Protein AF-F5L714-F1 (afdb_monomer_lite)

Foldseek 3Di:
DPPVVLVVLLVVLVVLLVVLVVLLVCLVPPDDDPVSVVSPVVSVVSNVVSVVSNVCSVPVD

InterPro domains:
  IPR020076 Protein of unknown function DUF2768 [PF10966] (6-60)

Sequence (61 aa):
MDPLTKMLIALLAMITMFIANISILTARKKLKGFFKFLLSVFAYLLLGLSLLMIVVVIFSI

Organism: Caldalkalibacillus thermarum (strain TA2.A1) (NCBI:txid986075)

Radius of gyration: 14.09 Å; chains: 1; bounding box: 34×12×37 Å

Structure (mmCIF, N/CA/C/O backbone):
data_AF-F5L714-F1
#
_entry.id   AF-F5L714-F1
#
loop_
_atom_site.group_PDB
_atom_site.id
_atom_site.type_symbol
_atom_site.label_atom_id
_atom_site.label_alt_id
_atom_site.label_comp_id
_atom_site.label_asym_id
_atom_site.label_entity_id
_atom_site.label_seq_id
_atom_site.pdbx_PDB_ins_code
_atom_site.Cartn_x
_atom_site.Cartn_y
_atom_site.Cartn_z
_atom_site.occupancy
_atom_site.B_iso_or_equiv
_atom_site.auth_seq_id
_atom_site.auth_comp_id
_atom_site.auth_asym_id
_atom_site.auth_atom_id
_atom_site.pdbx_PDB_model_num
ATOM 1 N N . MET A 1 1 ? 8.150 1.358 -20.386 1.00 62.84 1 MET A N 1
ATOM 2 C CA . MET A 1 1 ? 8.275 2.428 -19.360 1.00 62.84 1 MET A CA 1
ATOM 3 C C . MET A 1 1 ? 9.714 2.485 -18.895 1.00 62.84 1 MET A C 1
ATOM 5 O O . MET A 1 1 ? 10.291 1.418 -18.709 1.00 62.84 1 MET A O 1
ATOM 9 N N . ASP A 1 2 ? 10.272 3.672 -18.670 1.00 82.56 2 ASP A N 1
ATOM 10 C CA . ASP A 1 2 ? 11.618 3.781 -18.108 1.00 82.56 2 ASP A CA 1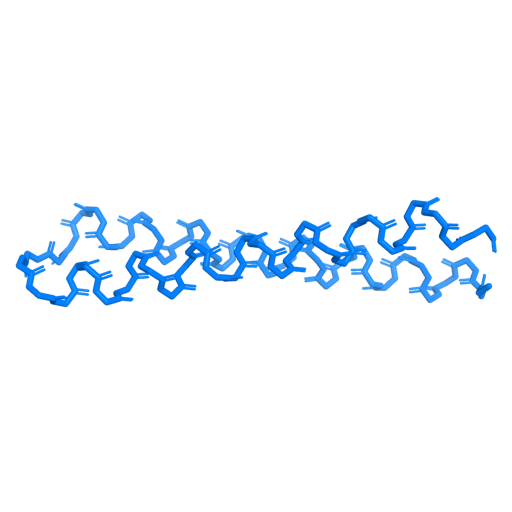
ATOM 11 C C . ASP A 1 2 ? 11.706 3.080 -16.736 1.00 82.56 2 ASP A C 1
ATOM 13 O O . ASP A 1 2 ? 10.752 3.147 -15.947 1.00 82.56 2 ASP A O 1
ATOM 17 N N . PRO A 1 3 ? 12.835 2.417 -16.415 1.00 81.56 3 PRO A N 1
ATOM 18 C CA . PRO A 1 3 ? 13.032 1.734 -15.132 1.00 81.56 3 PRO A CA 1
ATOM 19 C C . PRO A 1 3 ? 12.788 2.651 -13.927 1.00 81.56 3 PRO A C 1
ATOM 21 O O . PRO A 1 3 ? 12.221 2.23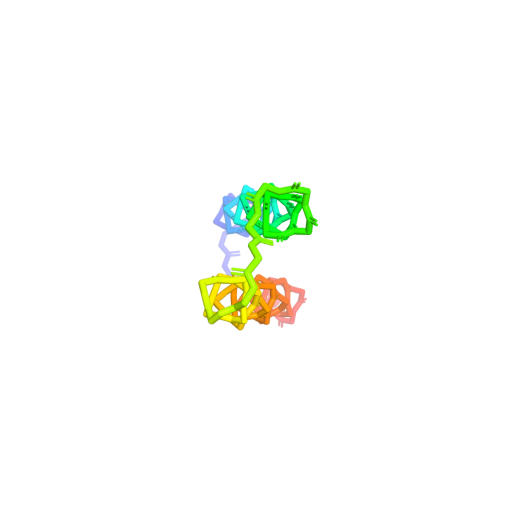2 -12.918 1.00 81.56 3 PRO A O 1
ATOM 24 N N . LEU A 1 4 ? 13.149 3.930 -14.070 1.00 85.69 4 LEU A N 1
ATOM 25 C CA . LEU A 1 4 ? 12.934 4.966 -13.064 1.00 85.69 4 LEU A CA 1
ATOM 26 C C . LEU A 1 4 ? 11.441 5.171 -12.761 1.00 85.69 4 LEU A C 1
ATOM 28 O O . LEU A 1 4 ? 11.043 5.260 -11.601 1.00 85.69 4 LEU A O 1
ATOM 32 N N . THR A 1 5 ? 10.596 5.193 -13.792 1.00 84.56 5 THR A N 1
ATOM 33 C CA . THR A 1 5 ? 9.150 5.398 -13.653 1.00 84.56 5 THR A CA 1
ATOM 34 C C . THR A 1 5 ? 8.479 4.197 -12.994 1.00 84.56 5 THR A C 1
ATOM 36 O O . THR A 1 5 ? 7.640 4.379 -12.114 1.00 84.56 5 THR A O 1
ATOM 39 N N . LYS A 1 6 ? 8.885 2.967 -13.339 1.00 80.12 6 LYS A N 1
ATOM 40 C CA . LYS A 1 6 ? 8.387 1.749 -12.672 1.00 80.12 6 LYS A CA 1
ATOM 41 C C . LYS A 1 6 ? 8.740 1.740 -11.182 1.00 80.12 6 LYS A C 1
ATOM 43 O O . LYS A 1 6 ? 7.891 1.422 -10.353 1.00 80.12 6 LYS A O 1
ATOM 48 N N . MET A 1 7 ? 9.963 2.154 -10.842 1.00 87.62 7 MET A N 1
ATOM 49 C CA . MET A 1 7 ? 10.418 2.261 -9.455 1.00 87.62 7 MET A CA 1
ATOM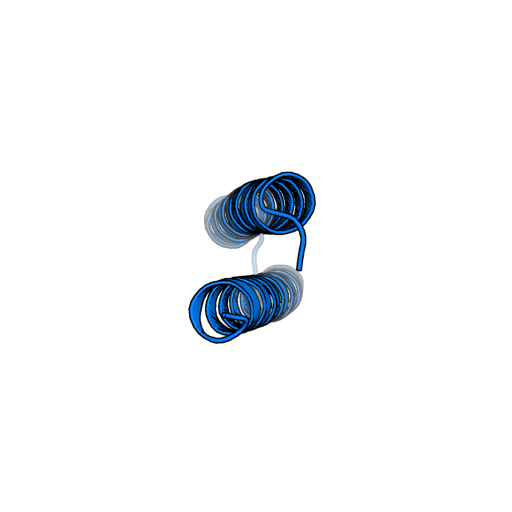 50 C C . MET A 1 7 ? 9.622 3.309 -8.665 1.00 87.62 7 MET A C 1
ATOM 52 O O . MET A 1 7 ? 9.205 3.040 -7.541 1.00 87.62 7 MET A O 1
ATOM 56 N N . LEU A 1 8 ? 9.357 4.481 -9.251 1.00 88.06 8 LEU A N 1
ATOM 57 C CA . LEU A 1 8 ? 8.556 5.529 -8.609 1.00 88.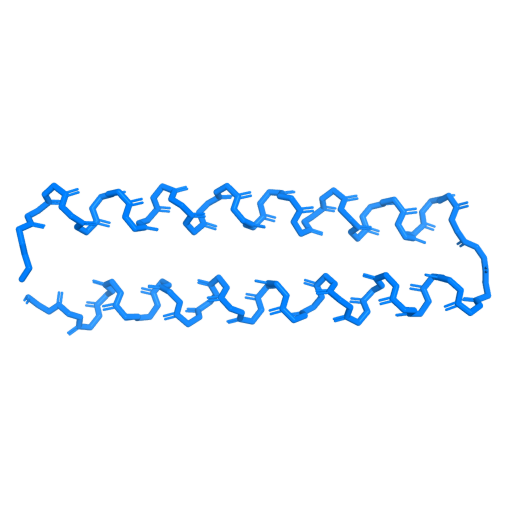06 8 LEU A CA 1
ATOM 58 C C . LEU A 1 8 ? 7.100 5.098 -8.387 1.00 88.06 8 LEU A C 1
ATOM 60 O O . LEU A 1 8 ? 6.544 5.365 -7.323 1.00 88.06 8 LEU A O 1
ATOM 64 N N . ILE A 1 9 ? 6.493 4.393 -9.346 1.00 86.06 9 ILE A N 1
ATOM 65 C CA . ILE A 1 9 ? 5.131 3.860 -9.196 1.00 86.06 9 ILE A CA 1
ATOM 66 C C . ILE A 1 9 ? 5.094 2.792 -8.097 1.00 86.06 9 ILE A C 1
ATOM 68 O O . ILE A 1 9 ? 4.189 2.807 -7.266 1.00 86.06 9 ILE A O 1
ATOM 72 N N . ALA A 1 10 ? 6.095 1.909 -8.031 1.00 84.62 10 ALA A N 1
ATOM 73 C CA . ALA A 1 10 ? 6.211 0.927 -6.954 1.00 84.62 10 ALA A CA 1
ATOM 74 C C . ALA A 1 10 ? 6.393 1.596 -5.579 1.00 84.62 10 ALA A C 1
ATOM 76 O O . ALA A 1 10 ? 5.784 1.173 -4.596 1.00 84.62 10 ALA A O 1
ATOM 77 N N . LEU A 1 11 ? 7.175 2.676 -5.506 1.00 88.25 11 LEU A N 1
ATOM 78 C CA . LEU A 1 11 ? 7.346 3.463 -4.284 1.00 88.25 11 LEU A CA 1
ATOM 79 C C . LEU A 1 11 ? 6.024 4.105 -3.833 1.00 88.25 11 LEU A C 1
ATOM 81 O O . LEU A 1 11 ? 5.651 4.001 -2.664 1.00 88.25 11 LEU A O 1
ATOM 85 N N . LEU A 1 12 ? 5.279 4.707 -4.762 1.00 87.44 12 LEU A N 1
ATOM 86 C CA . LEU A 1 12 ? 3.940 5.252 -4.515 1.00 87.44 12 LEU A CA 1
ATOM 87 C C . LEU A 1 12 ? 2.951 4.169 -4.060 1.00 87.44 12 LEU A C 1
ATOM 89 O O . LEU A 1 12 ? 2.171 4.406 -3.133 1.00 87.44 12 LEU A O 1
ATOM 93 N N . ALA A 1 13 ? 3.011 2.975 -4.654 1.00 86.38 13 ALA A N 1
ATOM 94 C CA . ALA A 1 13 ? 2.188 1.833 -4.266 1.00 86.38 13 ALA A CA 1
ATOM 95 C C . ALA A 1 13 ? 2.488 1.372 -2.829 1.00 86.38 13 ALA A C 1
ATOM 97 O O . ALA A 1 13 ? 1.563 1.125 -2.056 1.00 86.38 13 ALA A O 1
ATOM 98 N N . MET A 1 14 ? 3.763 1.324 -2.431 1.00 87.75 14 MET A N 1
ATOM 99 C CA . MET A 1 14 ? 4.157 0.975 -1.060 1.00 87.75 14 MET A CA 1
ATOM 100 C C . MET A 1 14 ? 3.678 2.011 -0.036 1.00 87.75 14 MET A C 1
ATOM 102 O O . MET A 1 14 ? 3.147 1.644 1.013 1.00 87.75 14 MET A O 1
ATOM 106 N N . ILE A 1 15 ? 3.804 3.305 -0.344 1.00 89.69 15 ILE A N 1
ATOM 107 C CA . ILE A 1 15 ? 3.344 4.387 0.541 1.00 89.69 15 ILE A CA 1
ATOM 108 C C . ILE A 1 15 ? 1.822 4.339 0.712 1.00 89.69 15 ILE A C 1
ATOM 110 O O . ILE A 1 15 ? 1.314 4.426 1.832 1.00 89.69 15 ILE A O 1
ATOM 114 N N . THR A 1 16 ? 1.079 4.151 -0.379 1.00 86.88 16 THR A N 1
ATOM 115 C CA . THR A 1 16 ? -0.387 4.024 -0.323 1.00 86.88 16 THR A CA 1
ATOM 116 C C . THR A 1 16 ? -0.826 2.801 0.479 1.00 86.88 16 THR A C 1
ATOM 118 O O . THR A 1 16 ? -1.760 2.901 1.277 1.00 86.88 16 THR A O 1
ATOM 121 N N . MET A 1 17 ? -0.118 1.675 0.363 1.00 87.50 17 MET A N 1
ATOM 122 C CA . MET A 1 17 ? -0.385 0.470 1.153 1.00 87.50 17 MET A CA 1
ATOM 123 C C . MET A 1 17 ? -0.117 0.684 2.653 1.00 87.50 17 MET A C 1
ATOM 125 O O . MET A 1 17 ? -0.878 0.219 3.505 1.00 87.50 17 MET A O 1
ATOM 129 N N . PHE A 1 18 ? 0.930 1.440 2.991 1.00 89.62 18 PHE A N 1
ATOM 130 C CA . PHE A 1 18 ? 1.247 1.805 4.371 1.00 89.62 18 PHE A CA 1
ATOM 131 C C . PHE A 1 18 ? 0.154 2.681 5.000 1.00 89.62 18 PHE A C 1
ATOM 133 O O . PHE A 1 18 ? -0.310 2.398 6.108 1.00 89.62 18 PHE A O 1
ATOM 140 N N . ILE A 1 19 ? -0.325 3.693 4.269 1.00 87.94 19 ILE A N 1
ATOM 141 C CA . ILE A 1 19 ? -1.432 4.556 4.707 1.00 87.94 19 ILE A CA 1
ATOM 142 C C . ILE A 1 19 ? -2.707 3.729 4.897 1.00 87.94 19 ILE A C 1
ATOM 144 O O . ILE A 1 19 ? -3.366 3.855 5.929 1.00 87.94 19 ILE A O 1
ATOM 148 N N . ALA A 1 20 ? -3.018 2.828 3.961 1.00 86.75 20 ALA A N 1
ATOM 149 C CA . ALA A 1 20 ? -4.177 1.948 4.067 1.00 86.75 20 ALA A CA 1
ATOM 150 C C . ALA A 1 20 ? -4.114 1.069 5.328 1.00 86.75 20 ALA A C 1
ATOM 152 O O . ALA A 1 20 ? -5.097 0.964 6.065 1.00 86.75 20 ALA A O 1
ATOM 153 N N . ASN A 1 21 ? -2.945 0.503 5.640 1.00 85.88 21 ASN A N 1
ATOM 154 C CA . ASN A 1 21 ? -2.747 -0.283 6.856 1.00 85.88 21 ASN A CA 1
ATOM 155 C C . ASN A 1 21 ? -2.922 0.554 8.134 1.00 85.88 21 ASN A C 1
ATOM 157 O O . ASN A 1 21 ? -3.575 0.090 9.071 1.00 85.88 21 ASN A O 1
ATOM 161 N N . ILE A 1 22 ? -2.418 1.795 8.180 1.00 87.00 22 ILE A N 1
ATOM 162 C CA . ILE A 1 22 ? -2.650 2.714 9.312 1.00 87.00 22 ILE A CA 1
ATOM 163 C C . ILE A 1 22 ? -4.141 3.034 9.460 1.00 87.00 22 ILE A C 1
ATOM 165 O O . ILE A 1 22 ? -4.668 3.022 10.580 1.00 87.00 22 ILE A O 1
ATOM 169 N N . SER A 1 23 ? -4.839 3.287 8.352 1.00 82.12 23 SER A N 1
ATOM 170 C CA . SER A 1 23 ? -6.280 3.534 8.346 1.00 82.12 23 SER A CA 1
ATOM 171 C C . SER A 1 23 ? -7.055 2.330 8.884 1.00 82.12 23 SER A C 1
ATOM 173 O O . SER A 1 23 ? -7.908 2.510 9.752 1.00 82.12 23 SER A O 1
ATOM 175 N N . ILE A 1 24 ? -6.719 1.099 8.479 1.00 84.12 24 ILE A N 1
ATOM 176 C CA . ILE A 1 24 ? -7.342 -0.126 9.015 1.00 84.12 24 ILE A CA 1
ATOM 177 C C . ILE A 1 24 ? -7.038 -0.287 10.503 1.00 84.12 24 ILE A C 1
ATOM 179 O O . ILE A 1 24 ? -7.939 -0.582 11.291 1.00 84.12 24 ILE A O 1
ATOM 183 N N . LEU A 1 25 ? -5.788 -0.080 10.921 1.00 84.38 25 LEU A N 1
ATOM 184 C CA . LEU A 1 25 ? -5.399 -0.211 12.324 1.00 84.38 25 LEU A CA 1
ATOM 185 C C . LEU A 1 25 ? -6.173 0.783 13.205 1.00 84.38 25 LEU A C 1
ATOM 187 O O . LEU A 1 25 ? -6.675 0.419 14.272 1.00 84.38 25 LEU A O 1
ATOM 191 N N . THR A 1 26 ? -6.328 2.018 12.722 1.00 80.69 26 THR A N 1
ATOM 192 C CA . THR A 1 26 ? -7.089 3.084 13.384 1.00 80.69 26 THR A CA 1
ATOM 193 C C . THR A 1 26 ? -8.584 2.770 13.406 1.00 80.69 26 THR A C 1
ATOM 195 O O . THR A 1 26 ? -9.212 2.881 14.460 1.00 80.69 26 THR A O 1
ATOM 198 N N . ALA A 1 27 ? -9.146 2.288 12.293 1.00 80.19 27 ALA A N 1
ATOM 199 C CA . ALA A 1 27 ? -10.530 1.827 12.215 1.00 80.19 27 ALA A CA 1
ATOM 200 C C . ALA A 1 27 ? -10.811 0.695 13.211 1.00 80.19 27 ALA A C 1
ATOM 202 O O . ALA A 1 27 ? -11.856 0.680 13.860 1.00 80.19 27 ALA A O 1
ATOM 203 N N . ARG A 1 28 ? -9.870 -0.243 13.379 1.00 77.56 28 ARG A N 1
ATOM 204 C CA . ARG A 1 28 ? -10.028 -1.378 14.298 1.00 77.56 28 ARG A CA 1
ATOM 205 C C . ARG A 1 28 ? -9.907 -0.979 15.766 1.00 77.56 28 A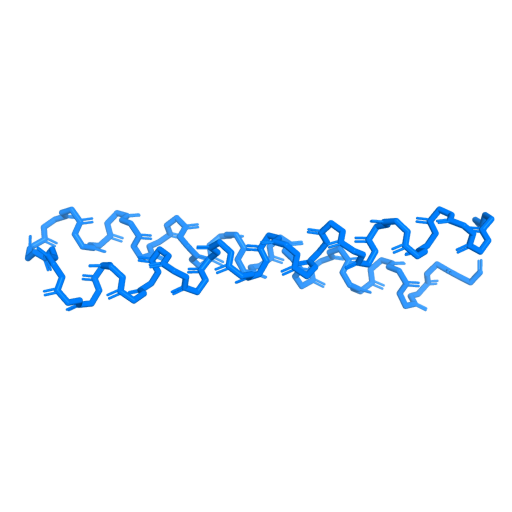RG A C 1
ATOM 207 O O . ARG A 1 28 ? -10.682 -1.500 16.563 1.00 77.56 28 ARG A O 1
ATOM 214 N N . LYS A 1 29 ? -8.962 -0.102 16.126 1.00 74.38 29 LYS A N 1
ATOM 215 C CA . LYS A 1 29 ? -8.668 0.237 17.533 1.00 74.38 29 LYS A CA 1
ATOM 216 C C . LYS A 1 29 ? -9.449 1.433 18.078 1.00 74.38 29 LYS A C 1
ATOM 218 O O . LYS A 1 29 ? -9.792 1.427 19.255 1.00 74.38 29 LYS A O 1
ATOM 223 N N . LYS A 1 30 ? -9.690 2.465 17.266 1.00 64.88 30 LYS A N 1
ATOM 224 C CA . LYS A 1 30 ? -10.151 3.783 17.742 1.00 64.88 30 LYS A CA 1
ATOM 225 C C . LYS A 1 30 ? -11.613 4.091 17.420 1.00 64.88 30 LYS A C 1
ATOM 227 O O . LYS A 1 30 ? -12.203 4.932 18.088 1.00 64.88 30 LYS A O 1
ATOM 232 N N . LEU A 1 31 ? -12.200 3.430 16.421 1.00 69.12 31 LEU A N 1
ATOM 233 C CA . LEU A 1 31 ? -13.538 3.752 15.917 1.00 69.12 31 LEU A CA 1
ATOM 234 C C . LEU A 1 31 ? -14.547 2.644 16.249 1.00 69.12 31 LEU A C 1
ATOM 236 O O . LEU A 1 31 ? -14.257 1.454 16.130 1.00 69.12 31 LEU A O 1
ATOM 240 N N . LYS A 1 32 ? -15.759 3.038 16.657 1.00 72.00 32 LYS A N 1
ATOM 241 C CA . LYS A 1 32 ? -16.903 2.142 16.898 1.00 72.00 32 LYS A CA 1
ATOM 242 C C . LYS A 1 32 ? -18.068 2.533 15.980 1.00 72.00 32 LYS A C 1
ATOM 244 O O . LYS A 1 32 ? -18.241 3.706 15.665 1.00 72.00 32 LYS A O 1
ATOM 249 N N . GLY A 1 33 ? -18.857 1.548 15.551 1.00 78.00 33 GLY A N 1
ATOM 250 C CA . GLY A 1 33 ? -20.068 1.770 14.749 1.00 78.00 33 GLY A CA 1
ATOM 251 C C . GLY A 1 33 ? -19.809 2.221 13.304 1.00 78.00 33 GLY A C 1
ATOM 252 O O . GLY A 1 33 ? -18.912 1.710 12.633 1.00 78.00 33 GLY A O 1
ATOM 253 N N . PHE A 1 34 ? -20.609 3.174 12.821 1.00 74.19 34 PHE A N 1
ATOM 254 C CA . PHE A 1 34 ? -20.677 3.592 11.412 1.00 74.19 34 PHE A CA 1
ATOM 255 C C . PHE A 1 34 ? -19.353 4.146 10.852 1.00 74.19 34 PHE A C 1
ATOM 257 O O . PHE A 1 34 ? -18.942 3.782 9.752 1.00 74.19 34 PHE A O 1
ATOM 264 N N . PHE A 1 35 ? -18.619 4.946 11.634 1.00 73.56 35 PHE A N 1
ATOM 265 C CA . PHE A 1 35 ? -17.324 5.494 11.206 1.00 73.56 35 PHE A CA 1
ATOM 266 C C . PHE A 1 35 ? -16.252 4.419 10.999 1.00 73.56 35 PHE A C 1
ATOM 268 O O . PHE A 1 35 ? -15.394 4.567 10.133 1.00 73.56 35 PHE A O 1
ATOM 275 N N . LYS A 1 36 ? -16.309 3.313 11.753 1.00 78.44 36 LYS A N 1
ATOM 276 C CA . LYS A 1 36 ? -15.416 2.169 11.536 1.00 78.44 36 LYS A CA 1
ATOM 277 C C . LYS A 1 36 ? -15.696 1.514 10.189 1.00 78.44 36 LYS A C 1
ATOM 279 O O . LYS A 1 36 ? -14.748 1.179 9.489 1.00 78.44 36 LYS A O 1
ATOM 284 N N . PHE A 1 37 ? -16.969 1.350 9.829 1.00 76.94 37 PHE A N 1
ATOM 285 C CA . PHE A 1 37 ? -17.357 0.772 8.544 1.00 76.94 37 PHE A CA 1
ATOM 286 C C . PHE A 1 37 ? -16.884 1.648 7.381 1.00 76.94 37 PHE A C 1
ATOM 288 O O . PHE A 1 37 ? -16.197 1.153 6.493 1.00 76.94 37 PHE A O 1
ATOM 295 N N . LEU A 1 38 ? -17.145 2.957 7.445 1.00 82.69 38 LEU A N 1
ATOM 296 C CA . LEU A 1 38 ? -16.752 3.895 6.394 1.00 82.69 38 LEU A CA 1
ATOM 297 C C . LEU A 1 38 ? -15.227 3.936 6.192 1.00 82.69 38 LEU A C 1
ATOM 299 O O . LEU A 1 38 ? -14.752 3.837 5.062 1.00 82.69 38 LEU A O 1
ATOM 303 N N . LEU A 1 39 ? -14.452 3.999 7.283 1.00 81.44 39 LEU A N 1
ATOM 304 C CA . LEU A 1 39 ? -12.989 4.017 7.202 1.00 81.44 39 LEU A CA 1
ATOM 305 C C . LEU A 1 39 ? -12.412 2.671 6.734 1.00 81.44 39 LEU A C 1
ATOM 307 O O . LEU A 1 39 ? -11.416 2.651 6.015 1.00 81.44 39 LEU A O 1
ATOM 311 N N . SER A 1 40 ? -13.034 1.546 7.110 1.00 77.12 40 SER A N 1
ATOM 312 C CA . SER A 1 40 ? -12.615 0.226 6.624 1.00 77.12 40 SER A CA 1
ATOM 313 C C . SER A 1 40 ? -12.874 0.074 5.130 1.00 77.12 40 SER A C 1
ATOM 315 O O . SER A 1 40 ? -11.983 -0.382 4.424 1.00 77.12 40 SER A O 1
ATOM 317 N N . VAL A 1 41 ? -14.056 0.466 4.642 1.00 85.88 41 VAL A N 1
ATOM 318 C CA . VAL A 1 41 ? -14.396 0.413 3.210 1.00 85.88 41 VAL A CA 1
ATOM 319 C C . VAL A 1 41 ? -13.442 1.294 2.403 1.00 85.88 41 VAL A C 1
ATOM 321 O O . VAL A 1 41 ? -12.899 0.844 1.397 1.00 85.88 41 VAL A O 1
ATOM 324 N N . PHE A 1 42 ? -13.156 2.506 2.885 1.00 84.25 42 PHE A N 1
ATOM 325 C CA . PHE A 1 42 ? -12.178 3.392 2.256 1.00 84.25 42 PHE A CA 1
ATOM 326 C C . PHE A 1 42 ? -10.772 2.775 2.214 1.00 84.25 42 PHE A C 1
ATOM 328 O O . PHE A 1 42 ? -10.112 2.793 1.179 1.00 84.25 42 PHE A O 1
ATOM 335 N N . ALA A 1 43 ? -10.317 2.166 3.310 1.00 83.19 43 ALA A N 1
ATOM 336 C CA . ALA A 1 43 ? -9.000 1.540 3.341 1.00 83.19 43 ALA A CA 1
ATOM 337 C C . ALA A 1 43 ? -8.907 0.288 2.451 1.00 83.19 43 ALA A C 1
ATOM 339 O O . ALA A 1 43 ? -7.871 0.056 1.831 1.00 83.19 43 ALA A O 1
ATOM 340 N N . TYR A 1 44 ? -9.988 -0.487 2.328 1.00 83.00 44 TYR A N 1
ATOM 341 C CA . TYR A 1 44 ? -10.060 -1.595 1.372 1.00 83.00 44 TYR A CA 1
ATOM 342 C C . TYR A 1 44 ? -10.003 -1.111 -0.081 1.00 83.00 44 TYR A C 1
ATOM 344 O O . TYR A 1 44 ? -9.330 -1.740 -0.895 1.00 83.00 44 TYR A O 1
ATOM 352 N N . LEU A 1 45 ? -10.636 0.021 -0.404 1.00 86.50 45 LEU A N 1
ATOM 353 C CA . LEU A 1 45 ? -10.507 0.645 -1.723 1.00 86.50 45 LEU A CA 1
ATOM 354 C C . LEU A 1 45 ? -9.059 1.065 -2.011 1.00 86.50 45 LEU A C 1
ATOM 356 O O . LEU A 1 45 ? -8.564 0.795 -3.104 1.00 86.50 45 LEU A O 1
ATOM 360 N N . LEU A 1 46 ? -8.356 1.653 -1.035 1.00 84.31 46 LEU A N 1
ATOM 361 C CA . LEU A 1 46 ? -6.934 1.993 -1.181 1.00 84.31 46 LEU A CA 1
ATOM 362 C C . LEU A 1 46 ? -6.055 0.754 -1.398 1.00 84.31 46 LEU A C 1
ATOM 364 O O . LEU A 1 46 ? -5.150 0.795 -2.229 1.00 84.31 46 LEU A O 1
ATOM 368 N N . LEU A 1 47 ? -6.319 -0.345 -0.684 1.00 85.50 47 LEU A N 1
ATOM 369 C CA . LEU A 1 47 ? -5.604 -1.605 -0.905 1.00 85.50 47 LEU A CA 1
ATOM 370 C C . LEU A 1 47 ? -5.858 -2.161 -2.310 1.00 85.50 47 LEU A C 1
ATOM 372 O O . LEU A 1 47 ? -4.912 -2.593 -2.963 1.00 85.50 47 LEU A O 1
ATOM 376 N N . GLY A 1 48 ? -7.099 -2.103 -2.802 1.00 86.12 48 GLY A N 1
ATOM 377 C CA . GLY A 1 48 ? -7.433 -2.508 -4.171 1.00 86.12 48 GLY A CA 1
ATOM 378 C C . GLY A 1 48 ? -6.712 -1.668 -5.230 1.00 86.12 48 GLY A C 1
ATOM 379 O O . GLY A 1 48 ? -6.154 -2.213 -6.180 1.00 86.12 48 GLY A O 1
ATOM 380 N N . LEU A 1 49 ? -6.650 -0.349 -5.035 1.00 85.19 49 LEU A N 1
ATOM 381 C CA . LEU A 1 49 ? -5.914 0.578 -5.901 1.00 85.19 49 LEU A CA 1
ATOM 382 C C . LEU A 1 49 ? -4.405 0.300 -5.908 1.00 85.19 49 LEU A C 1
ATOM 384 O O . LEU A 1 49 ? -3.790 0.280 -6.973 1.00 85.19 49 LEU A O 1
ATOM 388 N N . SER A 1 50 ? -3.818 0.038 -4.738 1.00 84.31 50 SER A N 1
ATOM 389 C CA . SER A 1 50 ? -2.405 -0.340 -4.615 1.00 84.31 50 SER A CA 1
ATOM 390 C C . SER A 1 50 ? -2.117 -1.658 -5.345 1.00 84.31 50 SER A C 1
ATOM 392 O O . SER A 1 50 ? -1.131 -1.767 -6.074 1.00 84.31 50 SER A O 1
ATOM 394 N N . LEU A 1 51 ? -3.029 -2.631 -5.252 1.00 84.50 51 LEU A N 1
ATOM 395 C CA . LEU A 1 51 ? -2.912 -3.912 -5.948 1.00 84.50 51 LEU A CA 1
ATOM 396 C C . LEU A 1 51 ? -2.958 -3.735 -7.475 1.00 84.50 51 LEU A C 1
ATOM 398 O O . LEU A 1 51 ? -2.125 -4.303 -8.177 1.00 84.50 51 LEU A O 1
ATOM 402 N N . LEU A 1 52 ? -3.852 -2.884 -7.989 1.00 85.12 52 LEU A N 1
ATOM 403 C CA . LEU A 1 52 ? -3.892 -2.529 -9.413 1.00 85.12 52 LEU A CA 1
ATOM 404 C C . LEU A 1 52 ? -2.601 -1.840 -9.876 1.00 85.12 52 LEU A C 1
ATOM 406 O O . LEU A 1 52 ? -2.072 -2.192 -10.927 1.00 85.12 52 LEU A O 1
ATOM 410 N N . MET A 1 53 ? -2.061 -0.902 -9.091 1.00 81.88 53 MET A N 1
ATOM 411 C CA . MET A 1 53 ? -0.787 -0.245 -9.408 1.00 81.88 53 MET A CA 1
ATOM 412 C C . MET A 1 53 ? 0.366 -1.250 -9.506 1.00 81.88 53 MET A C 1
ATOM 414 O O . MET A 1 53 ? 1.154 -1.182 -10.448 1.00 81.88 53 MET A O 1
ATOM 418 N N . ILE A 1 54 ? 0.443 -2.209 -8.580 1.00 83.56 54 ILE A N 1
ATOM 419 C CA . ILE A 1 54 ? 1.471 -3.259 -8.590 1.00 83.56 54 ILE A CA 1
ATOM 420 C C . ILE A 1 54 ? 1.324 -4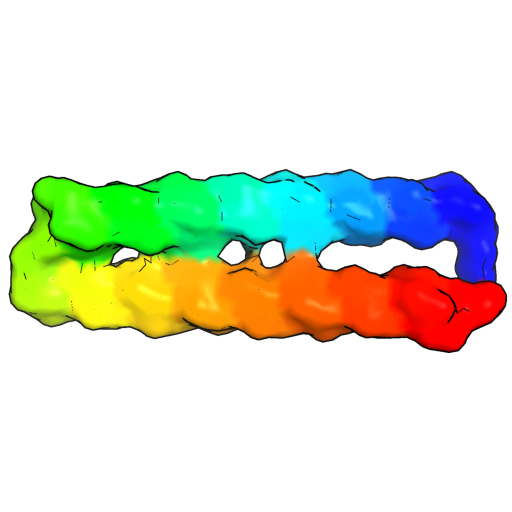.153 -9.827 1.00 83.56 54 ILE A C 1
ATOM 422 O O . ILE A 1 54 ? 2.310 -4.414 -10.510 1.00 83.56 54 ILE A O 1
ATOM 426 N N . VAL A 1 55 ? 0.102 -4.579 -10.158 1.00 85.50 55 VAL A N 1
ATOM 427 C CA . VAL A 1 55 ? -0.175 -5.393 -11.353 1.00 85.50 55 VAL A CA 1
ATOM 428 C C . VAL A 1 55 ? 0.255 -4.654 -12.621 1.00 85.50 55 VAL A C 1
ATOM 430 O O . VAL A 1 55 ? 0.951 -5.227 -13.454 1.00 85.50 55 VAL A O 1
ATOM 433 N N . VAL A 1 56 ? -0.071 -3.365 -12.748 1.00 84.31 56 VAL A N 1
ATOM 434 C CA . VAL A 1 56 ? 0.365 -2.552 -13.893 1.00 84.31 56 VAL A CA 1
ATOM 435 C C . VAL A 1 56 ? 1.888 -2.477 -13.971 1.00 84.31 56 VAL A C 1
ATOM 437 O O . VAL A 1 56 ? 2.434 -2.629 -15.055 1.00 84.31 56 VAL A O 1
ATOM 440 N N . VAL A 1 57 ? 2.597 -2.302 -12.854 1.00 81.88 57 VAL A N 1
ATOM 441 C CA . VAL A 1 57 ? 4.072 -2.283 -12.857 1.00 81.88 57 VAL A CA 1
ATOM 442 C C . VAL A 1 57 ? 4.667 -3.630 -13.278 1.00 81.88 57 VAL A C 1
ATOM 444 O O . VAL A 1 57 ? 5.662 -3.640 -13.999 1.00 81.88 57 VAL A O 1
ATOM 447 N N . ILE A 1 58 ? 4.070 -4.750 -12.860 1.00 83.31 58 ILE A N 1
ATOM 448 C CA . ILE A 1 58 ? 4.554 -6.101 -13.188 1.00 83.31 58 ILE A CA 1
ATOM 449 C C . ILE A 1 58 ? 4.333 -6.429 -14.670 1.00 83.31 58 ILE A C 1
ATOM 451 O O . ILE A 1 58 ? 5.232 -6.959 -15.318 1.00 83.31 58 ILE A O 1
ATOM 455 N N . PHE A 1 59 ? 3.148 -6.128 -15.207 1.00 85.00 59 PHE A N 1
ATOM 456 C CA . PHE A 1 59 ? 2.789 -6.468 -16.590 1.00 85.00 59 PHE A CA 1
ATOM 457 C C . PHE A 1 59 ? 3.211 -5.414 -17.618 1.00 85.00 59 PHE A C 1
ATOM 459 O O . PHE A 1 59 ? 3.267 -5.715 -18.809 1.00 85.00 59 PHE A O 1
ATOM 466 N N . SER A 1 60 ? 3.523 -4.191 -17.188 1.00 71.44 60 SER A N 1
ATOM 467 C CA . SER A 1 60 ? 4.134 -3.181 -18.048 1.00 71.44 60 SER A CA 1
ATOM 468 C C . SER A 1 60 ? 5.605 -3.545 -18.236 1.00 71.44 60 SER A C 1
ATOM 470 O O . SER A 1 60 ? 6.451 -3.178 -17.418 1.00 71.44 60 SER A O 1
ATOM 472 N N . ILE A 1 61 ? 5.892 -4.348 -19.267 1.00 57.25 61 ILE A N 1
ATOM 473 C CA . ILE A 1 61 ? 7.245 -4.766 -19.672 1.00 57.25 61 ILE A CA 1
ATOM 474 C C . ILE A 1 61 ? 8.058 -3.572 -20.192 1.00 57.25 61 ILE A C 1
ATOM 476 O O . ILE A 1 61 ? 7.493 -2.626 -20.788 1.00 57.25 61 ILE A O 1
#

Secondary structure (DSSP, 8-state):
--HHHHHHHHHHHHHHHHHHHHHHHHHHHH--THHHHHHHHHHHHHHHHHHHHHHHHHH--

pLDDT: mean 81.94, std 6.53, range [57.25, 89.69]